Protein 2BPS (pdb70)

Foldseek 3Di:
DADKAKEKEAACVFPGDIDIDIDGQQDFLLVVQVVVVVPDPTPDHADPQFKKAFVVVRDIDGSGDRRVNVVNHYPTYIYTD/DADKAKEKEAACVFPGDIDIDIDHQQAQLLVVVVVVVVPDPTDDHADPFWKKAFVVVRDIDGSRHTRVVVVDHYPTYIYTD

Nearest PDB structures (foldseek):
  2bps-assembly2_B  TM=1.007E+00  e=3.496E-16  Bacillus subtilis
  5xpy-assembly1_A  TM=7.964E-01  e=1.489E-03  Mus musculus
  6v9g-assembly1_A  TM=6.894E-01  e=2.576E-02  Homo sapiens
  6v97-assembly2_B  TM=6.844E-01  e=5.869E-02  Homo sapiens
  7w7g-assembly1_B  TM=6.644E-01  e=1.255E-01  Mus musculus

Organism: Bacillus subtilis (strain 168) (NCBI:txid224308)

B-factor: mean 53.33, std 14.0, range [23.37, 99.27]

Solvent-accessible surface area: 7998 Å² total; per-residue (Å²): 190,52,66,98,4,40,4,27,0,4,0,122,77,37,64,43,35,60,2,55,0,48,0,4,20,83,19,45,0,63,49,0,3,58,0,0,47,22,8,24,102,15,105,82,96,42,145,152,28,56,120,0,64,0,43,82,106,112,122,73,27,37,2,122,45,93,0,48,108,14,44,4,66,87,67,6,89,0,7,2,52,197,59,65,161,6,60,4,23,0,8,0,120,65,34,66,42,36,70,34,115,28,163,10,10,21,93,43,49,0,81,71,0,5,62,45,0,50,145,62,45,100,21,100,75,105,50,121,160,39,71,10,0,32,0,42,81,84,67,37,0,4,1,2,91,10,88,0,52,88,8,39,2,74,84,64,8,82,0,11,3,4

CATH classification: 3.10.20.90

Structure (mmCIF, N/CA/C/O backbone):
data_2BPS
#
_entry.id   2BPS
#
_cell.length_a   50.328
_cell.length_b   50.328
_cell.length_c   175.106
_cell.angle_alpha   90.00
_cell.angle_beta   90.00
_cell.angle_gamma   90.00
#
_symmetry.space_group_name_H-M   'P 41 21 2'
#
loop_
_entity.id
_entity.type
_entity.pdbx_description
1 polymer 'YUKD PROTEIN'
2 water water
#
loop_
_atom_site.group_PDB
_atom_site.id
_atom_site.type_symbol
_atom_site.label_atom_id
_atom_site.label_alt_id
_atom_site.label_comp_id
_atom_site.label_asym_id
_atom_site.label_entity_id
_atom_site.label_seq_id
_atom_site.pdbx_PDB_ins_code
_atom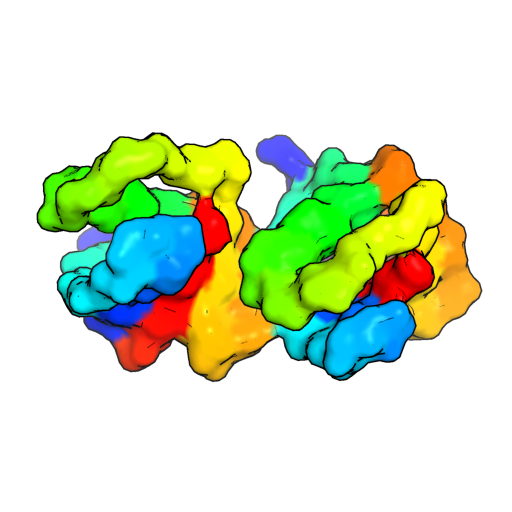_site.Cartn_x
_atom_site.Cartn_y
_atom_site.Cartn_z
_atom_site.occupancy
_atom_site.B_iso_or_equiv
_atom_site.auth_seq_id
_atom_site.auth_comp_id
_atom_site.auth_asym_id
_atom_site.auth_atom_id
_atom_site.pdbx_PDB_model_num
ATOM 1 N N . HIS A 1 1 ? 110.690 36.026 -26.339 1.00 93.30 -1 HIS A N 1
ATOM 2 C CA . HIS A 1 1 ? 110.998 36.573 -24.980 1.00 93.63 -1 HIS A CA 1
ATOM 3 C C . HIS A 1 1 ? 111.269 35.467 -23.943 1.00 92.38 -1 HIS A C 1
ATOM 4 O O . HIS A 1 1 ? 110.400 34.632 -23.689 1.00 93.56 -1 HIS A O 1
ATOM 11 N N . GLY A 1 2 ? 112.468 35.464 -23.351 1.00 89.69 0 GLY A N 1
ATOM 12 C CA . GLY A 1 2 ? 112.808 34.463 -22.345 1.00 85.35 0 GLY A CA 1
ATOM 13 C C . GLY A 1 2 ? 114.017 33.590 -22.657 1.00 82.13 0 GLY A C 1
ATOM 14 O O . GLY A 1 2 ? 115.047 34.084 -23.115 1.00 82.81 0 GLY A O 1
ATOM 15 N N . SER A 1 3 ? 113.893 32.292 -22.388 1.00 78.16 1 SER A N 1
ATOM 16 C CA . SER A 1 3 ? 114.956 31.317 -22.651 1.00 73.98 1 SER A CA 1
ATOM 17 C C . SER A 1 3 ? 114.407 29.888 -22.490 1.00 70.45 1 SER A C 1
ATOM 18 O O . SER A 1 3 ? 113.850 29.543 -21.447 1.00 70.31 1 SER A O 1
ATOM 21 N N . TYR A 1 4 ? 114.567 29.067 -23.526 1.00 65.71 2 TYR A N 1
ATOM 22 C CA . TYR A 1 4 ? 114.056 27.694 -23.527 1.00 61.01 2 TYR A CA 1
ATOM 23 C C . TYR A 1 4 ? 114.784 26.721 -22.623 1.00 57.20 2 TYR A C 1
ATOM 24 O O . TYR A 1 4 ? 116.008 26.664 -22.622 1.00 56.10 2 TYR A O 1
ATOM 33 N N . ILE A 1 5 ? 114.015 25.951 -21.858 1.00 53.57 3 ILE A N 1
ATOM 34 C CA . ILE A 1 5 ? 114.573 24.948 -20.957 1.00 50.30 3 ILE A CA 1
ATOM 35 C C . ILE A 1 5 ? 113.872 23.603 -21.141 1.00 47.55 3 ILE A C 1
ATOM 36 O O . ILE A 1 5 ? 112.680 23.545 -21.404 1.00 45.24 3 ILE A O 1
ATOM 41 N N . ASP A 1 6 ? 114.629 22.525 -21.015 1.00 46.72 4 ASP A N 1
ATOM 42 C CA . ASP A 1 6 ? 114.084 21.181 -21.141 1.00 45.83 4 ASP A CA 1
ATOM 43 C C . ASP A 1 6 ? 113.929 20.630 -19.751 1.00 45.78 4 ASP A C 1
ATOM 44 O O . ASP A 1 6 ? 114.911 20.464 -19.039 1.00 46.62 4 ASP A O 1
ATOM 49 N N . ILE A 1 7 ? 112.702 20.331 -19.360 1.00 44.84 5 ILE A N 1
ATOM 50 C CA . ILE A 1 7 ? 112.471 19.800 -18.028 1.00 43.65 5 ILE A CA 1
ATOM 51 C C . ILE A 1 7 ? 111.609 18.547 -18.087 1.00 43.16 5 ILE A C 1
ATOM 52 O O . ILE A 1 7 ? 111.226 18.100 -19.173 1.00 43.36 5 ILE A O 1
ATOM 57 N N . THR A 1 8 ? 111.331 17.975 -16.918 1.00 40.76 6 THR A N 1
ATOM 58 C CA . THR A 1 8 ? 110.498 16.786 -16.821 1.00 38.94 6 THR A CA 1
ATOM 59 C C . THR A 1 8 ? 109.367 17.042 -15.847 1.00 39.99 6 THR A C 1
ATOM 60 O O . THR A 1 8 ? 109.596 17.559 -14.751 1.00 42.11 6 THR A O 1
ATOM 64 N N . ILE A 1 9 ? 108.149 16.685 -16.239 1.00 38.64 7 ILE A N 1
ATOM 65 C CA . ILE A 1 9 ? 107.011 16.867 -15.362 1.00 37.74 7 ILE A CA 1
ATOM 66 C C . ILE A 1 9 ? 106.568 15.509 -14.829 1.00 39.27 7 ILE A C 1
ATOM 67 O O . ILE A 1 9 ? 106.371 14.561 -15.593 1.00 39.97 7 ILE A O 1
ATOM 72 N N . ASP A 1 10 ? 106.424 15.423 -13.509 1.00 39.99 8 ASP A N 1
ATOM 73 C CA . ASP A 1 10 ? 106.037 14.187 -12.845 1.00 40.66 8 ASP A CA 1
ATOM 74 C C . ASP A 1 10 ? 104.674 14.292 -12.151 1.00 41.20 8 ASP A C 1
ATOM 75 O O . ASP A 1 10 ? 104.514 15.015 -11.177 1.00 40.51 8 ASP A O 1
ATOM 80 N N . LEU A 1 11 ? 103.691 13.560 -12.668 1.00 42.59 9 LEU A N 1
ATOM 81 C CA . LEU A 1 11 ? 102.349 13.555 -12.098 1.00 43.66 9 LEU A CA 1
ATOM 82 C C . LEU A 1 11 ? 102.198 12.409 -11.096 1.00 45.57 9 LEU A C 1
ATOM 83 O O . LEU A 1 11 ? 101.175 11.720 -11.062 1.00 45.78 9 LEU A O 1
ATOM 88 N N . LYS A 1 12 ? 103.228 12.216 -10.281 1.00 46.53 10 LYS A N 1
ATOM 89 C CA . LYS A 1 12 ? 103.233 11.174 -9.263 1.00 47.16 10 LYS A CA 1
ATOM 90 C C . LYS A 1 12 ? 101.948 11.208 -8.423 1.00 46.75 10 LYS A C 1
ATOM 91 O O . LYS A 1 12 ? 101.309 10.181 -8.215 1.00 44.48 10 LYS A O 1
ATOM 97 N N . HIS A 1 13 ? 101.582 12.403 -7.958 1.00 47.60 11 HIS A N 1
ATOM 98 C CA . HIS A 1 13 ? 100.400 12.614 -7.118 1.00 47.79 11 HIS A CA 1
ATOM 99 C C . HIS A 1 13 ? 99.078 12.610 -7.873 1.00 48.03 11 HIS A C 1
ATOM 100 O O . HIS A 1 13 ? 98.071 13.116 -7.373 1.00 49.20 11 HIS A O 1
ATOM 107 N N . TYR A 1 14 ? 99.072 12.070 -9.083 1.00 47.39 12 TYR A N 1
ATOM 108 C CA . TYR A 1 14 ? 97.842 12.015 -9.857 1.00 47.51 12 TYR A CA 1
ATOM 109 C C . TYR A 1 14 ? 97.770 10.681 -10.596 1.00 49.21 12 TYR A C 1
ATOM 110 O O . TYR A 1 14 ? 97.833 9.631 -9.957 1.00 50.86 12 TYR A O 1
ATOM 119 N N . ASN A 1 15 ? 97.647 10.684 -11.920 1.00 50.05 13 ASN A N 1
ATOM 120 C CA . ASN A 1 15 ? 97.583 9.404 -12.627 1.00 51.13 13 ASN A CA 1
ATOM 121 C C . ASN A 1 15 ? 98.953 8.725 -12.662 1.00 50.77 13 ASN A C 1
ATOM 122 O O . ASN A 1 15 ? 99.083 7.600 -13.139 1.00 50.63 13 ASN A O 1
ATOM 127 N N . GLY A 1 16 ? 99.969 9.430 -12.164 1.00 51.40 14 GLY A N 1
ATOM 128 C CA . GLY A 1 16 ? 101.322 8.893 -12.100 1.00 50.19 14 GLY A CA 1
ATOM 129 C C . GLY A 1 16 ? 102.190 8.904 -13.350 1.00 49.17 14 GLY A C 1
ATOM 130 O O . GLY A 1 16 ? 103.254 8.274 -13.359 1.00 49.82 14 GLY A O 1
ATOM 131 N N . SER A 1 17 ? 101.776 9.602 -14.404 1.00 46.75 15 SER A N 1
ATOM 132 C CA . SER A 1 17 ? 102.594 9.615 -15.614 1.00 45.57 15 SER A CA 1
ATOM 133 C C . SER A 1 17 ? 103.781 10.587 -15.529 1.00 44.89 15 SER A C 1
ATOM 134 O O . SER A 1 17 ? 103.930 11.335 -14.556 1.00 45.54 15 SER A O 1
ATOM 137 N N . VAL A 1 18 ? 104.632 10.564 -16.545 1.00 42.03 16 VAL A N 1
ATOM 138 C CA . VAL A 1 18 ? 105.804 11.423 -16.570 1.00 40.55 16 VAL A CA 1
ATOM 139 C C . VAL A 1 18 ? 106.166 11.798 -17.995 1.00 41.52 16 VAL A C 1
ATOM 140 O O . VAL A 1 18 ? 106.415 10.919 -18.814 1.00 42.70 16 VAL A O 1
ATOM 144 N N . PHE A 1 19 ? 106.207 13.090 -18.299 1.00 40.25 17 PHE A N 1
ATOM 145 C CA . PHE A 1 19 ? 106.566 13.496 -19.647 1.00 40.11 17 PHE A CA 1
ATOM 146 C C . PHE A 1 19 ? 107.605 14.604 -19.640 1.00 40.18 17 PHE A C 1
ATOM 147 O O . PHE A 1 19 ? 107.814 15.249 -18.622 1.00 40.33 17 PHE A O 1
ATOM 155 N N . ASP A 1 20 ? 108.267 14.805 -20.775 1.00 40.69 18 ASP A N 1
ATOM 156 C CA . ASP A 1 20 ? 109.270 15.855 -20.892 1.00 42.71 18 ASP A CA 1
ATOM 157 C C . ASP A 1 20 ? 108.656 17.063 -21.594 1.00 44.10 18 ASP A C 1
ATOM 158 O O . ASP A 1 20 ? 107.782 16.921 -22.455 1.00 45.36 18 ASP A O 1
ATOM 163 N N . LEU A 1 21 ? 109.119 18.252 -21.228 1.00 44.83 19 LEU A N 1
ATOM 164 C CA . LEU A 1 21 ? 108.577 19.485 -21.788 1.00 44.87 19 LEU A CA 1
ATOM 165 C C . LEU A 1 21 ? 109.652 20.534 -22.056 1.00 45.09 19 LEU A C 1
ATOM 166 O O . LEU A 1 21 ? 110.598 20.667 -21.287 1.00 46.57 19 LEU A O 1
ATOM 171 N N . ARG A 1 22 ? 109.514 21.256 -23.163 1.00 45.05 20 ARG A N 1
ATOM 172 C CA . ARG A 1 22 ? 110.433 22.338 -23.495 1.00 45.61 20 ARG A CA 1
ATOM 173 C C . ARG A 1 22 ? 109.615 23.613 -23.648 1.00 46.09 20 ARG A C 1
ATOM 174 O O . ARG A 1 22 ? 108.750 23.705 -24.525 1.00 47.18 20 ARG A O 1
ATOM 182 N N . LEU A 1 23 ? 109.888 24.595 -22.799 1.00 45.54 21 LEU A N 1
ATOM 183 C CA . LEU A 1 23 ? 109.165 25.853 -22.861 1.00 46.45 21 LEU A CA 1
ATOM 184 C C . LEU A 1 23 ? 110.059 27.001 -22.415 1.00 48.09 21 LEU A C 1
ATOM 185 O O . LEU A 1 23 ? 111.145 26.787 -21.877 1.00 46.33 21 LEU A O 1
ATOM 190 N N . SER A 1 24 ? 109.591 28.222 -22.651 1.00 50.70 22 SER A N 1
ATOM 191 C CA . SER A 1 24 ? 110.337 29.405 -22.264 1.00 52.30 22 SER A CA 1
ATOM 192 C C . SER A 1 24 ? 110.244 29.613 -20.757 1.00 53.36 22 SER A C 1
ATOM 193 O O . SER A 1 24 ? 109.155 29.561 -20.180 1.00 52.53 22 SER A O 1
ATOM 196 N N . ASP A 1 25 ? 111.388 29.864 -20.127 1.00 54.64 23 ASP A N 1
ATOM 197 C CA . ASP A 1 25 ? 111.420 30.043 -18.690 1.00 56.01 23 ASP A CA 1
ATOM 198 C C . ASP A 1 25 ? 110.801 31.330 -18.175 1.00 58.24 23 ASP A C 1
ATOM 199 O O . ASP A 1 25 ? 110.818 31.571 -16.967 1.00 59.05 23 ASP A O 1
ATOM 204 N N . TYR A 1 26 ? 110.261 32.164 -19.061 1.00 60.28 24 TYR A N 1
ATOM 205 C CA . TYR A 1 26 ? 109.628 33.391 -18.580 1.00 63.04 24 TYR A CA 1
ATOM 206 C C . TYR A 1 26 ? 108.192 33.050 -18.188 1.00 61.25 24 TYR A C 1
ATOM 207 O O . TYR A 1 26 ? 107.411 33.918 -17.797 1.00 61.10 24 TYR A O 1
ATOM 216 N N . HIS A 1 27 ? 107.855 31.772 -18.299 1.00 58.54 25 HIS A N 1
ATOM 217 C CA . HIS A 1 27 ? 106.532 31.315 -17.948 1.00 57.56 25 HIS A CA 1
ATOM 218 C C . HIS A 1 27 ? 106.420 31.063 -16.455 1.00 58.75 25 HIS A C 1
ATOM 219 O O . HIS A 1 27 ? 107.420 30.771 -15.784 1.00 58.58 25 HIS A O 1
ATOM 226 N N . PRO A 1 28 ? 105.192 31.186 -15.910 1.00 59.22 26 PRO A N 1
ATOM 227 C CA . PRO A 1 28 ? 104.922 30.961 -14.485 1.00 57.86 26 PRO A CA 1
ATOM 228 C C . PRO A 1 28 ? 104.976 29.460 -14.224 1.00 57.46 26 PRO A C 1
ATOM 229 O O . PRO A 1 28 ? 104.463 28.667 -15.020 1.00 57.64 26 PRO A O 1
ATOM 233 N N . VAL A 1 29 ? 105.591 29.065 -13.119 1.00 56.36 27 VAL A N 1
ATOM 234 C CA . VAL A 1 29 ? 105.676 27.653 -12.778 1.00 55.07 27 VAL A CA 1
ATOM 235 C C . VAL A 1 29 ? 104.338 26.980 -13.090 1.00 54.20 27 VAL A C 1
ATOM 236 O O . VAL A 1 29 ? 104.271 25.808 -13.459 1.00 53.15 27 VAL A O 1
ATOM 240 N N . LYS A 1 30 ? 103.278 27.761 -12.965 1.00 53.94 28 LYS A N 1
ATOM 241 C CA . LYS A 1 30 ? 101.923 27.307 -13.213 1.00 53.49 28 LYS A CA 1
ATOM 242 C C . LYS A 1 30 ? 101.689 26.764 -14.626 1.00 52.36 28 LYS A C 1
ATOM 243 O O . LYS A 1 30 ? 100.949 25.791 -14.801 1.00 51.13 28 LYS A O 1
ATOM 249 N N . LYS A 1 31 ? 102.315 27.379 -15.630 1.00 50.53 29 LYS A N 1
ATOM 250 C CA . LYS A 1 31 ? 102.132 26.941 -17.018 1.00 49.70 29 LYS A CA 1
ATOM 251 C C . LYS A 1 31 ? 102.349 25.449 -17.185 1.00 47.90 29 LYS A C 1
ATOM 252 O O . LYS A 1 31 ? 101.651 24.797 -17.956 1.00 46.95 29 LYS A O 1
ATOM 258 N N . VAL A 1 32 ? 103.344 24.922 -16.483 1.00 45.84 30 VAL A N 1
ATOM 259 C CA . VAL A 1 32 ? 103.640 23.502 -16.540 1.00 44.43 30 VAL A CA 1
ATOM 260 C C . VAL A 1 32 ? 102.378 22.702 -16.213 1.00 42.83 30 VAL A C 1
ATOM 261 O O . VAL A 1 32 ? 102.161 21.617 -16.756 1.00 40.51 30 VAL A O 1
ATOM 265 N N . ILE A 1 33 ? 101.541 23.246 -15.334 1.00 41.35 31 ILE A N 1
ATOM 266 C CA . ILE A 1 33 ? 100.328 22.550 -14.941 1.00 41.69 31 ILE A CA 1
ATOM 267 C C . ILE A 1 33 ? 99.233 22.570 -16.014 1.00 43.54 31 ILE A C 1
ATOM 268 O O . ILE A 1 33 ? 98.562 21.552 -16.255 1.00 42.68 31 ILE A O 1
ATOM 273 N N . ASP A 1 34 ? 99.049 23.715 -16.664 1.00 44.52 32 ASP A N 1
ATOM 274 C CA . ASP A 1 34 ? 98.047 23.817 -17.722 1.00 45.65 32 ASP A CA 1
ATOM 275 C C . ASP A 1 34 ? 98.395 22.800 -18.797 1.00 44.00 32 ASP A C 1
ATOM 276 O O . ASP A 1 34 ? 97.563 21.995 -19.212 1.00 42.16 32 ASP A O 1
ATOM 281 N N . ILE A 1 35 ? 99.645 22.854 -19.234 1.00 42.88 33 ILE A N 1
ATOM 282 C CA . ILE A 1 35 ? 100.150 21.955 -20.249 1.00 42.84 33 ILE A CA 1
ATOM 283 C C . ILE A 1 35 ? 99.983 20.502 -19.824 1.00 43.60 33 ILE A C 1
ATOM 284 O O . ILE A 1 35 ? 99.532 19.664 -20.607 1.00 42.44 33 ILE A O 1
ATOM 289 N N . ALA A 1 36 ? 100.342 20.207 -18.581 1.00 44.38 34 ALA A N 1
ATOM 290 C CA . ALA A 1 36 ? 100.231 18.851 -18.072 1.00 45.29 34 ALA A CA 1
ATOM 291 C C . ALA A 1 36 ? 98.830 18.303 -18.282 1.00 46.75 34 ALA A C 1
ATOM 292 O O . ALA A 1 36 ? 98.664 17.202 -18.798 1.00 46.71 34 ALA A O 1
ATOM 294 N N . TRP A 1 37 ? 97.820 19.075 -17.892 1.00 49.66 35 TRP A N 1
ATOM 295 C CA . TRP A 1 37 ? 96.433 18.636 -18.036 1.00 51.11 35 TRP A CA 1
ATOM 296 C C . TRP A 1 37 ? 95.969 18.492 -19.479 1.00 51.39 35 TRP A C 1
ATOM 297 O O . TRP A 1 37 ? 95.197 17.589 -19.782 1.00 51.36 35 TRP A O 1
ATOM 308 N N . GLN A 1 38 ? 96.451 19.362 -20.367 1.00 53.35 36 GLN A N 1
ATOM 309 C CA . GLN A 1 38 ? 96.099 19.293 -21.787 1.00 54.24 36 GLN A CA 1
ATOM 310 C C . GLN A 1 38 ? 96.704 18.008 -22.364 1.00 54.82 36 GLN A C 1
ATOM 311 O O . GLN A 1 38 ? 96.008 17.173 -22.920 1.00 54.49 36 GLN A O 1
ATOM 317 N N . ALA A 1 39 ? 98.008 17.847 -22.194 1.00 56.90 37 ALA A N 1
ATOM 318 C CA . ALA A 1 39 ? 98.733 16.690 -22.713 1.00 58.89 37 ALA A CA 1
ATOM 319 C C . ALA A 1 39 ? 98.367 15.298 -22.178 1.00 60.51 37 ALA A C 1
ATOM 320 O O . ALA A 1 39 ? 98.288 14.344 -22.952 1.00 59.70 37 ALA A O 1
ATOM 322 N N . GLN A 1 40 ? 98.159 15.169 -20.869 1.00 63.40 38 GLN A N 1
ATOM 323 C CA . GLN A 1 40 ? 97.855 13.867 -20.284 1.00 66.45 38 GLN A CA 1
ATOM 324 C C . GLN A 1 40 ? 96.393 13.608 -19.969 1.00 69.11 38 GLN A C 1
ATOM 325 O O . GLN A 1 40 ? 95.566 14.523 -19.966 1.00 69.49 38 GLN A O 1
ATOM 331 N N . SER A 1 41 ? 96.089 12.338 -19.708 1.00 72.15 39 SER A N 1
ATOM 332 C CA . SER A 1 41 ? 94.729 11.897 -19.396 1.00 75.85 39 SER A CA 1
ATOM 333 C C . SER A 1 41 ? 94.494 11.989 -17.902 1.00 77.43 39 SER A C 1
ATOM 334 O O . SER A 1 41 ? 94.207 10.990 -17.236 1.00 77.74 39 SER A O 1
ATOM 337 N N . VAL A 1 42 ? 94.604 13.197 -17.378 1.00 79.17 40 VAL A N 1
ATOM 338 C CA . VAL A 1 42 ? 94.450 13.401 -15.956 1.00 80.59 40 VAL A CA 1
ATOM 339 C C . VAL A 1 42 ? 93.019 13.690 -15.515 1.00 81.85 40 VAL A C 1
ATOM 340 O O . VAL A 1 42 ? 92.570 14.838 -15.453 1.00 81.92 40 VAL A O 1
ATOM 344 N N . SER A 1 43 ? 92.304 12.616 -15.213 1.00 83.17 41 SER A N 1
ATOM 345 C CA . SER A 1 43 ? 90.930 12.708 -14.752 1.00 85.72 41 SER A CA 1
ATOM 346 C C . SER A 1 43 ? 91.026 13.012 -13.266 1.00 87.00 41 SER A C 1
ATOM 347 O O . SER A 1 43 ? 90.801 12.122 -12.442 1.00 88.24 41 SER A O 1
ATOM 350 N N . MET A 1 44 ? 91.363 14.252 -12.908 1.00 87.60 42 MET A N 1
ATOM 351 C CA . MET A 1 44 ? 91.505 14.568 -11.489 1.00 86.93 42 MET A CA 1
ATOM 352 C C . MET A 1 44 ? 90.571 15.609 -10.876 1.00 85.27 42 MET A C 1
ATOM 353 O O . MET A 1 44 ? 89.607 15.228 -10.217 1.00 85.85 42 MET A O 1
ATOM 358 N N . PRO A 1 45 ? 90.814 16.923 -11.064 1.00 83.29 43 PRO A N 1
ATOM 359 C CA . PRO A 1 45 ? 91.788 17.781 -11.743 1.00 82.31 43 PRO A CA 1
ATOM 360 C C . PRO A 1 45 ? 92.990 18.160 -10.854 1.00 81.40 43 PRO A C 1
ATOM 361 O O . PRO A 1 45 ? 93.311 17.447 -9.908 1.00 81.07 43 PRO A O 1
ATOM 365 N N . PRO A 1 46 ? 93.665 19.295 -11.142 1.00 80.31 44 PRO A N 1
ATOM 366 C CA . PRO A 1 46 ? 94.811 19.668 -10.309 1.00 79.61 44 PRO A CA 1
ATOM 367 C C . PRO A 1 46 ? 94.397 20.289 -8.989 1.00 78.88 44 PRO A C 1
ATOM 368 O O . PRO A 1 46 ? 93.281 20.780 -8.848 1.00 78.89 44 PRO A O 1
ATOM 372 N N . ARG A 1 47 ? 95.316 20.279 -8.033 1.00 78.29 45 ARG A N 1
ATOM 373 C CA . ARG A 1 47 ? 95.053 20.826 -6.715 1.00 77.75 45 ARG A CA 1
ATOM 374 C C . ARG A 1 47 ? 95.329 22.315 -6.664 1.00 76.69 45 ARG A C 1
ATOM 375 O O . ARG A 1 47 ? 96.300 22.805 -7.235 1.00 75.90 45 ARG A O 1
ATOM 383 N N . GLU A 1 48 ? 94.455 23.026 -5.969 1.00 76.63 46 GLU A N 1
ATOM 384 C CA . GLU A 1 48 ? 94.570 24.464 -5.813 1.00 76.93 46 GLU A CA 1
ATOM 385 C C . GLU A 1 48 ? 95.929 24.812 -5.222 1.00 75.80 46 GLU A C 1
ATOM 386 O O . GLU A 1 48 ? 96.598 23.959 -4.640 1.00 75.81 46 GLU A O 1
ATOM 392 N N . GLY A 1 49 ? 96.338 26.064 -5.380 1.00 74.00 47 GLY A N 1
ATOM 393 C CA . GLY A 1 49 ? 97.619 26.486 -4.852 1.00 71.97 47 GLY A CA 1
ATOM 394 C C . GLY A 1 49 ? 98.695 26.383 -5.909 1.00 70.91 47 GLY A C 1
ATOM 395 O O . GLY A 1 49 ? 99.610 27.206 -5.963 1.00 71.01 47 GLY A O 1
ATOM 396 N N . HIS A 1 50 ? 98.576 25.367 -6.757 1.00 70.00 48 HIS A N 1
ATOM 397 C CA . HIS A 1 50 ? 99.539 25.131 -7.823 1.00 68.82 48 HIS A CA 1
ATOM 398 C C . HIS A 1 50 ? 100.971 25.084 -7.291 1.00 66.86 48 HIS A C 1
ATOM 399 O O . HIS A 1 50 ? 101.821 25.876 -7.689 1.00 66.29 48 HIS A O 1
ATOM 406 N N . TRP A 1 51 ? 101.241 24.148 -6.390 1.00 64.47 49 TRP A N 1
ATOM 407 C CA . TRP A 1 51 ? 102.576 24.034 -5.828 1.00 61.54 49 TRP A CA 1
ATOM 408 C C . TRP A 1 51 ? 103.396 22.950 -6.524 1.00 59.77 49 TRP A C 1
ATOM 409 O O . TRP A 1 51 ? 102.905 21.848 -6.810 1.00 58.11 49 TRP A O 1
ATOM 420 N N . ILE A 1 52 ? 104.652 23.297 -6.799 1.00 57.52 50 ILE A N 1
ATOM 421 C CA . ILE A 1 52 ? 105.609 22.423 -7.468 1.00 54.67 50 ILE A CA 1
ATOM 422 C C . ILE A 1 52 ? 106.826 22.175 -6.599 1.00 52.17 50 ILE A C 1
ATOM 423 O O . ILE A 1 52 ? 107.275 23.048 -5.859 1.00 51.22 50 ILE A O 1
ATOM 428 N N . ARG A 1 53 ? 107.362 20.972 -6.712 1.00 50.28 51 ARG A N 1
ATOM 429 C CA . ARG A 1 53 ? 108.546 20.587 -5.967 1.00 47.28 51 ARG A CA 1
ATOM 430 C C . ARG A 1 53 ? 109.606 20.204 -6.968 1.00 45.31 51 ARG A C 1
ATOM 431 O O . ARG A 1 53 ? 109.371 19.330 -7.794 1.00 45.36 51 ARG A O 1
ATOM 439 N N . VAL A 1 54 ? 110.760 20.860 -6.931 1.00 43.23 52 VAL A N 1
ATOM 440 C CA . VAL A 1 54 ? 111.815 20.473 -7.853 1.00 40.27 52 VAL A CA 1
ATOM 441 C C . VAL A 1 54 ? 112.544 19.351 -7.160 1.00 38.86 52 VAL A C 1
ATOM 442 O O . VAL A 1 54 ? 113.399 19.568 -6.312 1.00 39.59 52 VAL A O 1
ATOM 446 N N . VAL A 1 55 ? 112.162 18.142 -7.531 1.00 36.80 53 VAL A N 1
ATOM 447 C CA . VAL A 1 55 ? 112.699 16.927 -6.962 1.00 35.18 53 VAL A CA 1
ATOM 448 C C . VAL A 1 55 ? 114.210 16.879 -6.769 1.00 34.39 53 VAL A C 1
ATOM 449 O O . VAL A 1 55 ? 114.699 16.640 -5.663 1.00 33.89 53 VAL A O 1
ATOM 453 N N . ASN A 1 56 ? 114.945 17.097 -7.849 1.00 33.31 54 ASN A N 1
ATOM 454 C CA . ASN A 1 56 ? 116.396 17.046 -7.806 1.00 32.99 54 ASN A CA 1
ATOM 455 C C . ASN A 1 56 ? 117.008 18.119 -6.912 1.00 33.46 54 ASN A C 1
ATOM 456 O O . ASN A 1 56 ? 118.193 18.055 -6.578 1.00 33.62 54 ASN A O 1
ATOM 461 N N . LYS A 1 57 ? 116.206 19.101 -6.522 1.00 32.96 55 LYS A N 1
ATOM 462 C CA . LYS A 1 57 ? 116.706 20.163 -5.673 1.00 33.50 55 LYS A CA 1
ATOM 463 C C . LYS A 1 57 ? 115.951 20.252 -4.377 1.00 34.49 55 LYS A C 1
ATOM 464 O O . LYS A 1 57 ? 116.209 21.136 -3.574 1.00 36.32 55 LYS A O 1
ATOM 470 N N . ASP A 1 58 ? 115.002 19.354 -4.170 1.00 35.39 56 ASP A N 1
ATOM 471 C CA . ASP A 1 58 ? 114.234 19.375 -2.939 1.00 36.53 56 ASP A CA 1
ATOM 472 C C . ASP A 1 58 ? 113.786 20.775 -2.496 1.00 35.87 56 ASP A C 1
ATOM 473 O O . ASP A 1 58 ? 114.028 21.191 -1.362 1.00 35.11 56 ASP A O 1
ATOM 478 N N . LYS A 1 59 ? 113.154 21.511 -3.398 1.00 35.03 57 LYS A N 1
ATOM 479 C CA . LYS A 1 59 ? 112.650 22.831 -3.065 1.00 35.55 57 LYS A CA 1
ATOM 480 C C . LYS A 1 59 ? 111.282 23.052 -3.728 1.00 35.85 57 LYS A C 1
ATOM 481 O O . LYS A 1 59 ? 111.073 22.701 -4.890 1.00 35.51 57 LYS A O 1
ATOM 487 N N . VAL A 1 60 ? 110.343 23.615 -2.979 1.00 35.94 58 VAL A N 1
ATOM 488 C CA . VAL A 1 60 ? 109.011 23.858 -3.508 1.00 37.42 58 VAL A CA 1
ATOM 489 C C . VAL A 1 60 ? 108.821 25.322 -3.928 1.00 39.41 58 VAL A C 1
ATOM 490 O O . VAL A 1 60 ? 109.342 26.232 -3.283 1.00 40.21 58 VAL A O 1
ATOM 494 N N . PHE A 1 61 ? 108.087 25.541 -5.018 1.00 39.36 59 PHE A N 1
ATOM 495 C CA . PHE A 1 61 ? 107.849 26.886 -5.506 1.00 40.90 59 PHE A CA 1
ATOM 496 C C . PHE A 1 61 ? 106.378 27.174 -5.709 1.00 43.81 59 PHE A C 1
ATOM 497 O O . PHE A 1 61 ? 105.604 26.273 -6.055 1.00 41.90 59 PHE A O 1
ATOM 505 N N . SER A 1 62 ? 105.994 28.435 -5.490 1.00 46.69 60 SER A N 1
ATOM 506 C CA . SER A 1 62 ? 104.602 28.836 -5.672 1.00 50.56 60 SER A CA 1
ATOM 507 C C . SER A 1 62 ? 104.338 28.788 -7.164 1.00 52.18 60 SER A C 1
ATOM 508 O O . SER A 1 62 ? 105.193 29.181 -7.958 1.00 52.48 60 SER A O 1
ATOM 511 N N . GLY A 1 63 ? 103.160 28.305 -7.545 1.00 53.34 61 GLY A N 1
ATOM 512 C CA . GLY A 1 63 ? 102.835 28.200 -8.956 1.00 54.23 61 GLY A CA 1
ATOM 513 C C . GLY A 1 63 ? 102.814 29.535 -9.664 1.00 55.75 61 GLY A C 1
ATOM 514 O O . GLY A 1 63 ? 102.663 29.604 -10.884 1.00 57.50 61 GLY A O 1
ATOM 515 N N . GLU A 1 64 ? 102.981 30.606 -8.904 1.00 56.64 62 GLU A N 1
ATOM 516 C CA . GLU A 1 64 ? 102.949 31.942 -9.482 1.00 57.67 62 GLU A CA 1
ATOM 517 C C . GLU A 1 64 ? 104.336 32.450 -9.8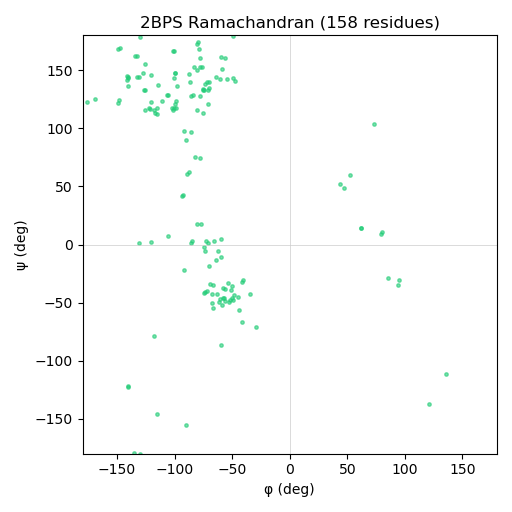90 1.00 56.48 62 GLU A C 1
ATOM 518 O O . GLU A 1 64 ? 104.458 33.332 -10.729 1.00 54.18 62 GLU A O 1
ATOM 524 N N . CYS A 1 65 ? 105.375 31.876 -9.294 1.00 57.81 63 CYS A N 1
ATOM 525 C CA . CYS A 1 65 ? 106.755 32.256 -9.575 1.00 59.10 63 CYS A CA 1
ATOM 526 C C . CYS A 1 65 ? 107.137 32.085 -11.036 1.00 58.19 63 CYS A C 1
ATOM 527 O O . CYS A 1 65 ? 106.607 31.229 -11.735 1.00 58.63 63 CYS A O 1
ATOM 530 N N . LYS A 1 66 ? 108.074 32.902 -11.494 1.00 58.36 64 LYS A N 1
ATOM 531 C CA . LYS A 1 66 ? 108.537 32.820 -12.870 1.00 57.92 64 LYS A CA 1
ATOM 532 C C . LYS A 1 66 ? 109.627 31.753 -12.867 1.00 56.41 64 LYS A C 1
ATOM 533 O O . LYS A 1 66 ? 110.546 31.811 -12.054 1.00 55.08 64 LYS A O 1
ATOM 539 N N . LEU A 1 67 ? 109.510 30.771 -13.757 1.00 54.58 65 LEU A N 1
ATOM 540 C CA . LEU A 1 67 ? 110.478 29.687 -13.823 1.00 54.22 65 LEU A CA 1
ATOM 541 C C . LEU A 1 67 ? 111.941 30.116 -13.746 1.00 54.86 65 LEU A C 1
ATOM 542 O O . LEU A 1 67 ? 112.736 29.502 -13.031 1.00 54.66 65 LEU A O 1
ATOM 547 N N . SER A 1 68 ? 112.303 31.157 -14.489 1.00 55.18 66 SER A N 1
ATOM 548 C CA . SER A 1 68 ? 113.675 31.657 -14.470 1.00 54.63 66 SER A CA 1
ATOM 549 C C . SER A 1 68 ? 114.016 32.092 -13.042 1.00 54.39 66 SER A C 1
ATOM 550 O O . SER A 1 68 ? 115.070 31.743 -12.506 1.00 54.09 66 SER A O 1
ATOM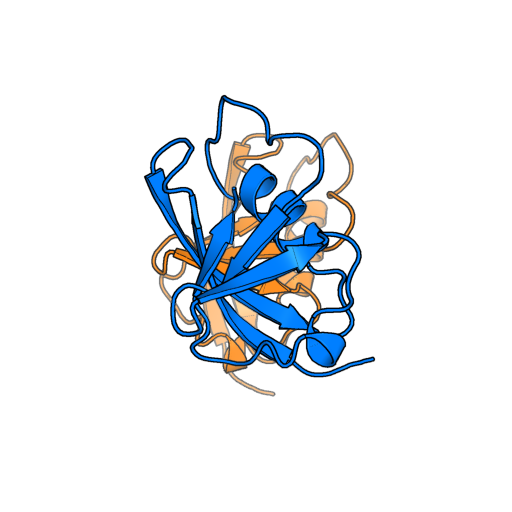 553 N N . ASP A 1 69 ? 113.105 32.849 -12.432 1.00 53.97 67 ASP A N 1
ATOM 554 C CA . ASP A 1 69 ? 113.269 33.340 -11.061 1.00 54.22 67 ASP A CA 1
ATOM 555 C C . ASP A 1 69 ? 113.412 32.197 -10.035 1.00 53.77 67 ASP A C 1
ATOM 556 O O . ASP A 1 69 ? 113.749 32.432 -8.871 1.00 53.83 67 ASP A O 1
ATOM 561 N N . CYS A 1 70 ? 113.152 30.965 -10.463 1.00 51.36 68 CYS A N 1
ATOM 562 C CA . CYS A 1 70 ? 113.259 29.822 -9.574 1.00 47.29 68 CYS A CA 1
ATOM 563 C C . CYS A 1 70 ? 114.493 29.014 -9.897 1.00 45.84 68 CYS A C 1
ATOM 564 O O . CYS A 1 70 ? 114.695 27.933 -9.349 1.00 44.90 68 CYS A O 1
ATOM 567 N N . GLY A 1 71 ? 115.318 29.546 -10.792 1.00 44.52 69 GLY A N 1
ATOM 568 C CA . GLY A 1 71 ? 116.537 28.858 -11.174 1.00 43.37 69 GLY A CA 1
ATOM 569 C C . GLY A 1 71 ? 116.266 27.512 -11.813 1.00 42.62 69 GLY A C 1
ATOM 570 O O . GLY A 1 71 ? 117.163 26.692 -11.950 1.00 44.20 69 GLY A O 1
ATOM 571 N N . ILE A 1 72 ? 115.020 27.282 -12.204 1.00 40.46 70 ILE A N 1
ATOM 572 C CA . ILE A 1 72 ? 114.637 26.034 -12.839 1.00 38.85 70 ILE A CA 1
ATOM 573 C C . ILE A 1 72 ? 115.234 25.965 -14.247 1.00 38.77 70 ILE A C 1
ATOM 574 O O . ILE A 1 72 ? 114.981 26.831 -15.078 1.00 38.13 70 ILE A O 1
ATOM 579 N N . THR A 1 73 ? 116.041 24.937 -14.502 1.00 39.41 71 THR A N 1
ATOM 580 C CA . THR A 1 73 ? 116.706 24.768 -15.801 1.00 40.65 71 THR A CA 1
ATOM 581 C C . THR A 1 73 ? 116.629 23.352 -16.320 1.00 41.03 71 THR A C 1
ATOM 582 O O . THR A 1 73 ? 116.081 22.468 -15.663 1.00 41.75 71 THR A O 1
ATOM 586 N N . ASN A 1 74 ? 117.224 23.138 -17.488 1.00 40.56 72 ASN A N 1
ATOM 587 C CA . ASN A 1 74 ? 117.224 21.825 -18.104 1.00 42.33 72 ASN A CA 1
ATOM 588 C C . ASN A 1 74 ? 117.660 20.795 -17.081 1.00 42.54 72 ASN A C 1
ATOM 589 O O . ASN A 1 74 ? 118.510 21.081 -16.249 1.00 42.98 72 ASN A O 1
ATOM 594 N N . GLY A 1 75 ? 117.065 19.606 -17.137 1.00 42.45 73 GLY A N 1
ATOM 595 C CA . GLY A 1 75 ? 117.422 18.557 -16.204 1.00 41.98 73 GLY A CA 1
ATOM 596 C C . GLY A 1 75 ? 116.503 18.508 -15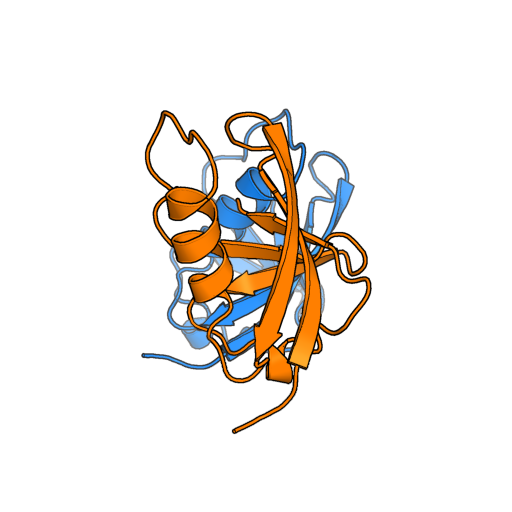.002 1.00 42.78 73 GLY A C 1
ATOM 597 O O . GLY A 1 75 ? 116.290 17.436 -14.432 1.00 43.92 73 GLY A O 1
ATOM 598 N N . ASP A 1 76 ? 115.963 19.659 -14.606 1.00 41.66 74 ASP A N 1
ATOM 599 C CA . ASP A 1 76 ? 115.051 19.728 -13.463 1.00 40.48 74 ASP A CA 1
ATOM 600 C C . ASP A 1 76 ? 113.789 18.876 -13.646 1.00 39.27 74 ASP A C 1
ATOM 601 O O . ASP A 1 76 ? 113.226 18.779 -14.742 1.00 39.09 74 ASP A O 1
ATOM 606 N N . ARG A 1 77 ? 113.352 18.257 -12.558 1.00 37.05 75 ARG A N 1
ATOM 607 C CA . ARG A 1 77 ? 112.157 17.432 -12.582 1.00 36.90 75 ARG A CA 1
ATOM 608 C C . ARG A 1 77 ? 111.148 18.130 -11.684 1.00 37.01 75 ARG A C 1
ATOM 609 O O . ARG A 1 77 ? 111.400 18.310 -10.487 1.00 36.95 75 ARG A O 1
ATOM 617 N N . LEU A 1 78 ? 110.022 18.551 -12.254 1.00 36.04 76 LEU A N 1
ATOM 618 C CA . LEU A 1 78 ? 109.010 19.223 -11.446 1.00 37.15 76 LEU A CA 1
ATOM 619 C C . LEU A 1 78 ? 107.903 18.252 -11.065 1.00 36.97 76 LEU A C 1
ATOM 620 O O . LEU A 1 78 ? 107.243 17.662 -11.919 1.00 37.72 76 LEU A O 1
ATOM 625 N N . GLU A 1 79 ? 107.719 18.084 -9.767 1.00 36.47 77 GLU A N 1
ATOM 626 C CA . GLU A 1 79 ? 106.701 17.194 -9.246 1.00 37.51 77 GLU A CA 1
ATOM 627 C C . GLU A 1 79 ? 105.545 18.110 -8.899 1.00 38.72 77 GLU A C 1
ATOM 628 O O . GLU A 1 79 ? 105.693 19.008 -8.069 1.00 39.78 77 GLU A O 1
ATOM 634 N N . ILE A 1 80 ? 104.413 17.921 -9.568 1.00 39.25 78 ILE A N 1
ATOM 635 C CA . ILE A 1 80 ? 103.234 18.730 -9.290 1.00 40.61 78 ILE A CA 1
ATOM 636 C C . ILE A 1 80 ? 102.616 18.172 -8.024 1.00 41.15 78 ILE A C 1
ATOM 637 O O . ILE A 1 80 ? 102.375 16.970 -7.926 1.00 42.70 78 ILE A O 1
ATOM 642 N N . LEU A 1 81 ? 102.373 19.031 -7.045 1.00 41.02 79 LEU A N 1
ATOM 643 C CA . LEU A 1 81 ? 101.793 18.550 -5.809 1.00 42.01 79 LEU A CA 1
ATOM 644 C C . LEU A 1 81 ? 100.280 18.599 -5.925 1.00 43.86 79 LEU A C 1
ATOM 645 O O . LEU A 1 81 ? 99.768 19.369 -6.771 1.00 44.72 79 LEU A O 1
ATOM 651 N N . HIS B 1 1 ? 115.308 24.419 -48.701 1.00 91.08 -1 HIS B N 1
ATOM 652 C CA . HIS B 1 1 ? 115.710 25.366 -47.620 1.00 91.59 -1 HIS B CA 1
ATOM 653 C C . HIS B 1 1 ? 115.477 24.732 -46.241 1.00 90.44 -1 HIS B C 1
ATOM 654 O O . HIS B 1 1 ? 114.606 25.174 -45.498 1.00 91.29 -1 HIS B O 1
ATOM 661 N N . GLY B 1 2 ? 116.259 23.703 -45.904 1.00 88.66 0 GLY B N 1
ATOM 662 C CA . GLY B 1 2 ? 116.105 23.013 -44.624 1.00 84.41 0 GLY B CA 1
ATOM 663 C C . GLY B 1 2 ? 116.153 21.496 -44.793 1.00 81.97 0 GLY B C 1
ATOM 664 O O . GLY B 1 2 ? 117.210 20.943 -45.103 1.00 81.95 0 GLY B O 1
ATOM 665 N N . SER B 1 3 ? 115.024 20.815 -44.580 1.00 78.81 1 SER B N 1
ATOM 666 C CA . SER B 1 3 ? 114.962 19.357 -44.758 1.00 75.22 1 SER B CA 1
ATOM 667 C C . SER B 1 3 ? 113.548 18.760 -44.558 1.00 73.19 1 SER B C 1
ATOM 668 O O . SER B 1 3 ? 112.928 18.912 -43.499 1.00 73.72 1 SER B O 1
ATOM 671 N N . TYR B 1 4 ? 113.047 18.078 -45.587 1.00 69.03 2 TYR B N 1
ATOM 672 C CA . TYR B 1 4 ? 111.710 17.482 -45.559 1.00 64.40 2 TYR B CA 1
ATOM 673 C C . TYR B 1 4 ? 111.543 16.280 -44.634 1.00 61.01 2 TYR B C 1
ATOM 674 O O . TYR B 1 4 ? 112.383 15.377 -44.607 1.00 60.18 2 TYR B O 1
ATOM 683 N N . ILE B 1 5 ? 110.448 16.279 -43.876 1.00 56.26 3 ILE B N 1
ATOM 684 C CA . ILE B 1 5 ? 110.150 15.176 -42.972 1.00 51.71 3 ILE B CA 1
ATOM 685 C C . ILE B 1 5 ? 108.696 14.739 -43.130 1.00 49.52 3 ILE B C 1
ATOM 686 O O . ILE B 1 5 ? 107.809 15.557 -43.380 1.00 46.00 3 ILE B O 1
ATOM 691 N N . ASP B 1 6 ? 108.475 13.435 -42.996 1.00 48.37 4 ASP B N 1
ATOM 692 C CA . ASP B 1 6 ? 107.149 12.843 -43.081 1.00 46.95 4 ASP B CA 1
ATOM 693 C C . ASP B 1 6 ? 106.679 12.569 -41.670 1.00 46.32 4 ASP B C 1
ATOM 694 O O . ASP B 1 6 ? 107.271 11.758 -40.965 1.00 46.72 4 ASP B O 1
ATOM 699 N N . ILE B 1 7 ? 105.615 13.241 -41.255 1.00 45.05 5 ILE B N 1
ATOM 700 C CA . ILE B 1 7 ? 105.089 13.046 -39.915 1.00 43.28 5 ILE B CA 1
ATOM 701 C C . ILE B 1 7 ? 103.587 12.800 -39.965 1.00 43.21 5 ILE B C 1
ATOM 702 O O . ILE B 1 7 ? 102.976 12.812 -41.037 1.00 43.42 5 ILE B O 1
ATOM 707 N N . THR B 1 8 ? 103.000 12.571 -38.796 1.00 42.25 6 THR B N 1
ATOM 708 C CA . THR B 1 8 ? 101.567 12.324 -38.693 1.00 40.54 6 THR B CA 1
ATOM 709 C C . THR B 1 8 ? 100.978 13.310 -37.704 1.00 39.90 6 THR B C 1
ATOM 710 O O . THR B 1 8 ? 101.529 13.501 -36.625 1.00 41.69 6 THR B O 1
ATOM 714 N N . ILE B 1 9 ? 99.867 13.937 -38.066 1.00 38.53 7 ILE B N 1
ATOM 715 C CA . ILE B 1 9 ? 99.216 14.887 -37.175 1.00 37.57 7 ILE B CA 1
ATOM 716 C C . ILE B 1 9 ? 97.958 14.244 -36.607 1.00 38.21 7 ILE B C 1
ATOM 717 O O . ILE B 1 9 ? 97.138 13.720 -37.353 1.00 40.15 7 ILE B O 1
ATOM 722 N N . ASP B 1 10 ? 97.809 14.279 -35.288 1.00 38.80 8 ASP B N 1
ATOM 723 C CA . ASP B 1 10 ? 96.660 13.670 -34.625 1.00 38.69 8 ASP B CA 1
ATOM 724 C C . ASP B 1 10 ? 95.800 14.701 -33.895 1.00 37.37 8 ASP B C 1
ATOM 725 O O . ASP B 1 10 ? 96.237 15.307 -32.926 1.00 36.47 8 ASP B O 1
ATOM 730 N N . LEU B 1 11 ? 94.576 14.893 -34.378 1.00 37.55 9 LEU B N 1
ATOM 731 C CA . LEU B 1 11 ? 93.645 15.841 -33.778 1.00 40.27 9 LEU B CA 1
ATOM 732 C C . LEU B 1 11 ? 92.743 15.175 -32.743 1.00 42.16 9 LEU B C 1
ATOM 733 O O . LEU B 1 11 ? 91.539 15.437 -32.681 1.00 41.28 9 LEU B O 1
ATOM 738 N N . LYS B 1 12 ? 93.352 14.322 -31.925 1.00 44.25 10 LYS B N 1
ATOM 739 C CA . LYS B 1 12 ? 92.662 13.596 -30.867 1.00 45.72 10 LYS B CA 1
ATOM 740 C C . LYS B 1 12 ? 91.821 14.522 -29.991 1.00 45.28 10 LYS B C 1
ATOM 741 O O . LYS B 1 12 ? 90.669 14.230 -29.675 1.00 44.32 10 LYS B O 1
ATOM 747 N N . HIS B 1 13 ? 92.411 15.642 -29.603 1.00 44.45 11 HIS B N 1
ATOM 748 C CA . HIS B 1 13 ? 91.744 16.598 -28.747 1.00 44.17 11 HIS B CA 1
ATOM 749 C C . HIS B 1 13 ? 90.791 17.519 -29.464 1.00 45.32 11 HIS B C 1
ATOM 750 O O . HIS B 1 13 ? 90.443 18.563 -28.932 1.00 46.14 11 HIS B O 1
ATOM 757 N N . TYR B 1 14 ? 90.375 17.156 -30.674 1.00 45.79 12 TYR B N 1
ATOM 758 C CA . TYR B 1 14 ? 89.447 17.991 -31.428 1.00 45.17 12 TYR B CA 1
ATOM 759 C C . TYR B 1 14 ? 88.430 17.117 -32.141 1.00 47.00 12 TYR B C 1
ATOM 760 O O . TYR B 1 14 ? 87.725 16.364 -31.475 1.00 48.99 12 TYR B O 1
ATOM 769 N N . ASN B 1 15 ? 88.327 17.186 -33.467 1.00 47.63 13 ASN B N 1
ATOM 770 C CA . ASN B 1 15 ? 87.354 16.320 -34.144 1.00 48.25 13 ASN B CA 1
ATOM 771 C C . ASN B 1 15 ? 87.834 14.854 -34.196 1.00 47.97 13 ASN B C 1
ATOM 772 O O . ASN B 1 15 ? 87.128 13.969 -34.686 1.00 48.23 13 ASN B O 1
ATOM 777 N N . GLY B 1 16 ? 89.038 14.608 -33.687 1.00 47.01 14 GLY B N 1
ATOM 778 C CA . GLY B 1 16 ? 89.581 13.262 -33.662 1.00 45.90 14 GLY B CA 1
ATOM 779 C C . GLY B 1 16 ? 90.185 12.660 -34.925 1.00 45.47 14 GLY B C 1
ATOM 780 O O . GLY B 1 16 ? 90.491 11.467 -34.936 1.00 45.32 14 GLY B O 1
ATOM 781 N N . SER B 1 17 ? 90.373 13.449 -35.981 1.00 44.11 15 SER B N 1
ATOM 782 C CA . SER B 1 17 ? 90.936 12.913 -37.220 1.00 43.18 15 SER B CA 1
ATOM 783 C C . SER B 1 17 ? 92.467 12.778 -37.190 1.00 42.97 15 SER B C 1
ATOM 784 O O . SER B 1 17 ? 93.125 13.215 -36.243 1.00 43.43 15 SER B O 1
ATOM 787 N N . VAL B 1 18 ? 93.025 12.157 -38.225 1.00 40.99 16 VAL B N 1
ATOM 788 C CA . VAL B 1 18 ? 94.460 11.931 -38.307 1.00 39.94 16 VAL B CA 1
ATOM 789 C C . VAL B 1 18 ? 94.951 11.946 -39.750 1.00 40.61 16 VAL B C 1
ATOM 790 O O . VAL B 1 18 ? 94.466 11.185 -40.578 1.00 41.97 16 VAL B O 1
ATOM 794 N N . PHE B 1 19 ? 95.917 12.800 -40.060 1.00 39.15 17 PHE B N 1
ATOM 795 C CA . PHE B 1 19 ? 96.428 12.833 -41.416 1.00 39.14 17 PHE B CA 1
ATOM 796 C C . PHE B 1 19 ? 97.952 12.868 -41.433 1.00 39.65 17 PHE B C 1
ATOM 797 O O . PHE B 1 19 ? 98.583 13.172 -40.425 1.00 38.93 17 PHE B O 1
ATOM 805 N N . ASP B 1 20 ? 98.539 12.536 -42.578 1.00 39.96 18 ASP B N 1
ATOM 806 C CA . ASP B 1 20 ? 99.987 12.544 -42.717 1.00 41.15 18 ASP B CA 1
ATOM 807 C C . ASP B 1 20 ? 100.411 13.823 -43.407 1.00 42.45 18 ASP B C 1
ATOM 808 O O . ASP B 1 20 ? 99.684 14.351 -44.248 1.00 43.19 18 ASP B O 1
ATOM 813 N N . LEU B 1 21 ? 101.587 14.327 -43.049 1.00 43.62 19 LEU B N 1
ATOM 814 C CA . LEU B 1 21 ? 102.073 15.585 -43.614 1.00 45.12 19 LEU B CA 1
ATOM 815 C C . LEU B 1 21 ? 103.566 15.558 -43.903 1.00 45.77 19 LEU B C 1
ATOM 816 O O . LEU B 1 21 ? 104.330 14.939 -43.164 1.00 46.58 19 LEU B O 1
ATOM 821 N N . ARG B 1 22 ? 103.967 16.203 -45.000 1.00 45.88 20 ARG B N 1
ATOM 822 C CA . ARG B 1 22 ? 105.376 16.306 -45.372 1.00 45.85 20 ARG B CA 1
ATOM 823 C C . ARG B 1 22 ? 105.700 17.772 -45.549 1.00 45.63 20 ARG B C 1
ATOM 824 O O . ARG B 1 22 ? 105.156 18.425 -46.440 1.00 47.14 20 ARG B O 1
ATOM 832 N N . LEU B 1 23 ? 106.584 18.286 -44.704 1.00 44.84 21 LEU B N 1
ATOM 833 C CA . LEU B 1 23 ? 106.973 19.679 -44.777 1.00 45.55 21 LEU B CA 1
ATOM 834 C C . LEU B 1 23 ? 108.415 19.830 -44.356 1.00 48.69 21 LEU B C 1
ATOM 835 O O . LEU B 1 23 ? 109.033 18.891 -43.825 1.00 47.59 21 LEU B O 1
ATOM 840 N N . SER B 1 24 ? 108.951 21.023 -44.594 1.00 51.97 22 SER B N 1
ATOM 841 C CA . SER B 1 24 ? 110.331 21.316 -44.239 1.00 54.43 22 SER B CA 1
ATOM 842 C C . SER B 1 24 ? 110.444 21.517 -42.733 1.00 55.58 22 SER B C 1
ATOM 843 O O . SER B 1 24 ? 109.640 22.233 -42.125 1.00 55.38 22 SER B O 1
ATOM 846 N N . ASP B 1 25 ? 111.453 20.893 -42.134 1.00 56.24 23 ASP B N 1
ATOM 847 C CA . ASP B 1 25 ? 111.630 20.995 -40.699 1.00 56.66 23 ASP B CA 1
ATOM 848 C C . ASP B 1 25 ? 112.130 22.344 -40.201 1.00 57.71 23 ASP B C 1
ATOM 849 O O . ASP B 1 25 ? 112.370 22.506 -39.009 1.00 58.61 23 ASP B O 1
ATOM 854 N N . TYR B 1 26 ? 112.297 23.317 -41.087 1.00 59.39 24 TYR B N 1
ATOM 855 C CA . TYR B 1 26 ? 112.738 24.620 -40.608 1.00 62.90 24 TYR B CA 1
ATOM 856 C C . TYR B 1 26 ? 111.491 25.395 -40.178 1.00 61.79 24 TYR B C 1
ATOM 857 O O . TYR B 1 26 ? 111.563 26.546 -39.744 1.00 61.59 24 TYR B O 1
ATOM 866 N N . HIS B 1 27 ? 110.342 24.746 -40.305 1.00 59.81 25 HIS B N 1
ATOM 867 C CA . HIS B 1 27 ? 109.088 25.357 -39.915 1.00 58.55 25 HIS B CA 1
ATOM 868 C C . HIS B 1 27 ? 108.849 25.268 -38.409 1.00 59.36 25 HIS B C 1
ATOM 869 O O . HIS B 1 27 ? 109.305 24.335 -37.736 1.00 59.18 25 HIS B O 1
ATOM 876 N N . PRO B 1 28 ? 108.124 26.251 -37.856 1.00 59.39 26 PRO B N 1
ATOM 877 C CA . PRO B 1 28 ? 107.823 26.267 -36.424 1.00 58.44 26 PRO B CA 1
ATOM 878 C C . PRO B 1 28 ? 106.810 25.169 -36.150 1.00 58.52 26 PRO B C 1
ATOM 879 O O . PRO B 1 28 ? 105.893 24.969 -36.946 1.00 59.15 26 PRO B O 1
ATOM 883 N N . VAL B 1 29 ? 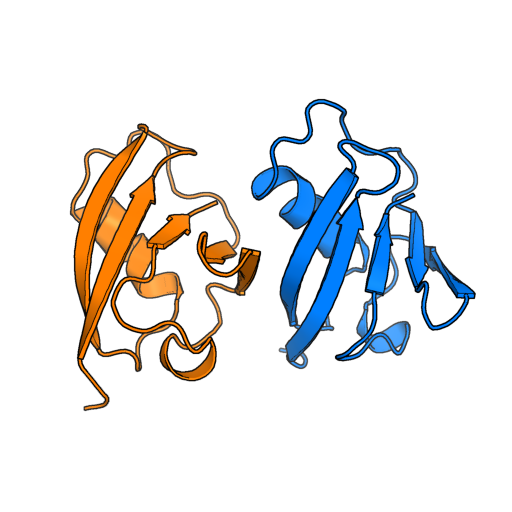106.972 24.460 -35.039 1.00 57.91 27 VAL B N 1
ATOM 884 C CA . VAL B 1 29 ? 106.033 23.405 -34.673 1.00 57.21 27 VAL B CA 1
ATOM 885 C C . VAL B 1 29 ? 104.612 23.890 -34.952 1.00 57.47 27 VAL B C 1
ATOM 886 O O . VAL B 1 29 ? 103.721 23.110 -35.308 1.00 57.69 27 VAL B O 1
ATOM 890 N N . LYS B 1 30 ? 104.422 25.196 -34.797 1.00 56.47 28 LYS B N 1
ATOM 891 C CA . LYS B 1 30 ? 103.142 25.842 -35.032 1.00 55.29 28 LYS B CA 1
ATOM 892 C C . LYS B 1 30 ? 102.568 25.617 -36.451 1.00 54.25 28 LYS B C 1
ATOM 893 O O . LYS B 1 30 ? 101.356 25.439 -36.610 1.00 53.73 28 LYS B O 1
ATOM 899 N N . LYS B 1 31 ? 103.423 25.616 -37.475 1.00 51.96 29 LYS B N 1
ATOM 900 C CA . LYS B 1 31 ? 102.945 25.419 -38.847 1.00 51.38 29 LYS B CA 1
ATOM 901 C C . LYS B 1 31 ? 102.005 24.222 -38.968 1.00 49.75 29 LYS B C 1
ATOM 902 O O . LYS B 1 31 ? 100.981 24.300 -39.651 1.00 50.09 29 LYS B O 1
ATOM 908 N N . VAL B 1 32 ? 102.364 23.116 -38.320 1.00 45.69 30 VAL B N 1
ATOM 909 C CA . VAL B 1 32 ? 101.545 21.917 -38.353 1.00 43.33 30 VAL B CA 1
ATOM 910 C C . VAL B 1 32 ? 100.092 22.253 -38.017 1.00 42.25 30 VAL B C 1
ATOM 911 O O . VAL B 1 32 ? 99.159 21.673 -38.570 1.00 39.69 30 VAL B O 1
ATOM 915 N N . ILE B 1 33 ? 99.903 23.204 -37.114 1.00 42.20 31 ILE B N 1
ATOM 916 C CA . ILE B 1 33 ? 98.564 23.589 -36.701 1.00 42.01 31 ILE B CA 1
ATOM 917 C C . ILE B 1 33 ? 97.801 24.401 -37.743 1.00 43.42 31 ILE B C 1
ATOM 918 O O . ILE B 1 33 ? 96.603 24.184 -37.929 1.00 43.36 31 ILE B O 1
ATOM 923 N N . ASP B 1 34 ? 98.474 25.337 -38.412 1.00 44.17 32 ASP B N 1
ATOM 924 C CA . ASP B 1 34 ? 97.808 26.136 -39.440 1.00 46.29 32 ASP B CA 1
ATOM 925 C C . ASP B 1 34 ? 97.328 25.175 -40.516 1.00 45.14 32 ASP B C 1
ATOM 926 O O . ASP B 1 34 ? 96.172 25.204 -40.926 1.00 43.61 32 ASP B O 1
ATOM 931 N N . ILE B 1 35 ? 98.242 24.317 -40.960 1.00 43.97 33 ILE B N 1
ATOM 932 C CA . ILE B 1 35 ? 97.944 23.334 -41.982 1.00 43.02 33 ILE B CA 1
ATOM 933 C C . ILE B 1 35 ? 96.803 22.443 -41.531 1.00 44.33 33 ILE B C 1
ATOM 934 O O . ILE B 1 35 ? 95.865 22.190 -42.285 1.00 44.34 33 ILE B O 1
ATOM 939 N N . ALA B 1 36 ? 96.879 21.973 -40.295 1.00 44.73 34 ALA B N 1
ATOM 940 C CA . ALA B 1 36 ? 95.844 21.111 -39.762 1.00 46.23 34 ALA B CA 1
ATOM 941 C C . ALA B 1 36 ? 94.461 21.718 -39.948 1.00 48.06 34 ALA B C 1
ATOM 942 O O . ALA B 1 36 ? 93.533 21.049 -40.407 1.00 47.90 34 ALA B O 1
ATOM 944 N N . TRP B 1 37 ? 94.319 22.992 -39.595 1.00 50.75 35 TRP B N 1
ATOM 945 C CA . TRP B 1 37 ? 93.023 23.653 -39.710 1.00 52.32 35 TRP B CA 1
ATOM 946 C C . TRP B 1 37 ? 92.565 23.884 -41.146 1.00 52.76 35 TRP B C 1
ATOM 947 O O . TRP B 1 37 ? 91.374 23.803 -41.427 1.00 52.96 35 TRP B O 1
ATOM 958 N N . GLN B 1 38 ? 93.504 24.147 -42.052 1.00 54.29 36 GLN B N 1
ATOM 959 C CA . GLN B 1 38 ? 93.172 24.353 -43.461 1.00 55.08 36 GLN B CA 1
ATOM 960 C C . GLN B 1 38 ? 92.682 23.026 -44.040 1.00 55.11 36 GLN B C 1
ATOM 961 O O . GLN B 1 38 ? 91.625 22.953 -44.658 1.00 54.26 36 GLN B O 1
ATOM 967 N N . ALA B 1 39 ? 93.457 21.973 -43.810 1.00 56.87 37 ALA B N 1
ATOM 968 C CA . ALA B 1 39 ? 93.159 20.639 -44.329 1.00 58.38 37 ALA B CA 1
ATOM 969 C C . ALA B 1 39 ? 91.937 19.916 -43.790 1.00 59.64 37 ALA B C 1
ATOM 970 O O . ALA B 1 39 ? 91.207 19.293 -44.554 1.00 60.43 37 ALA B O 1
ATOM 972 N N . GLN B 1 40 ? 91.716 19.982 -42.484 1.00 62.46 38 GLN B N 1
ATOM 973 C CA . GLN B 1 40 ? 90.581 19.288 -41.886 1.00 65.58 38 GLN B CA 1
ATOM 974 C C . GLN B 1 40 ? 89.363 20.159 -41.567 1.00 67.75 38 GLN B C 1
ATOM 975 O O . GLN B 1 40 ? 89.427 21.391 -41.570 1.00 67.57 38 GLN B O 1
ATOM 981 N N . SER B 1 41 ? 88.245 19.497 -41.298 1.00 70.74 39 SER B N 1
ATOM 982 C CA . SER B 1 41 ? 86.997 20.184 -40.977 1.00 74.22 39 SER B CA 1
ATOM 983 C C . SER B 1 41 ? 86.943 20.458 -39.484 1.00 75.89 39 SER B C 1
ATOM 984 O O . SER B 1 41 ? 86.058 19.965 -38.771 1.00 77.40 39 SER B O 1
ATOM 987 N N . VAL B 1 42 ? 87.888 21.254 -39.008 1.00 75.72 40 VAL B N 1
ATOM 988 C CA . VAL B 1 42 ? 87.914 21.534 -37.598 1.00 75.65 40 VAL B CA 1
ATOM 989 C C . VAL B 1 42 ? 86.840 22.516 -37.190 1.00 75.65 40 VAL B C 1
ATOM 990 O O . VAL B 1 42 ? 86.870 23.689 -37.563 1.00 74.26 40 VAL B O 1
ATOM 994 N N . SER B 1 43 ? 85.896 22.003 -36.410 1.00 75.95 41 SER B N 1
ATOM 995 C CA . SER B 1 43 ? 84.781 22.779 -35.889 1.00 75.63 41 SER B CA 1
ATOM 996 C C . SER B 1 43 ? 85.315 23.940 -35.045 1.00 74.34 41 SER B C 1
ATOM 997 O O . SER B 1 43 ? 85.514 25.043 -35.550 1.00 73.96 41 SER B O 1
ATOM 1000 N N . MET B 1 44 ? 85.559 23.681 -33.763 1.00 73.33 42 MET B N 1
ATOM 1001 C CA . MET B 1 44 ? 86.077 24.701 -32.849 1.00 72.84 42 MET B CA 1
ATOM 1002 C C . MET B 1 44 ? 87.422 25.229 -33.316 1.00 70.21 42 MET B C 1
ATOM 1003 O O . MET B 1 44 ? 88.096 24.603 -34.124 1.00 70.78 42 MET B O 1
ATOM 1008 N N . PRO B 1 45 ? 87.828 26.397 -32.815 1.00 68.07 43 PRO B N 1
ATOM 1009 C CA . PRO B 1 45 ? 89.117 26.964 -33.215 1.00 67.62 43 PRO B CA 1
ATOM 1010 C C . PRO B 1 45 ? 90.247 26.266 -32.442 1.00 66.96 43 PRO B C 1
ATOM 1011 O O . PRO B 1 45 ? 89.988 25.527 -31.497 1.00 67.71 43 PRO B O 1
ATOM 1015 N N . PRO B 1 46 ? 91.510 26.484 -32.837 1.00 65.69 44 PRO B N 1
ATOM 1016 C CA . PRO B 1 46 ? 92.651 25.861 -32.161 1.00 65.28 44 PRO B CA 1
ATOM 1017 C C . PRO B 1 46 ? 92.968 26.474 -30.810 1.00 65.47 44 PRO B C 1
ATOM 1018 O O . PRO B 1 46 ? 93.046 27.685 -30.672 1.00 65.21 44 PRO B O 1
ATOM 1022 N N . ARG B 1 47 ? 93.166 25.617 -29.820 1.00 67.57 45 ARG B N 1
ATOM 1023 C CA . ARG B 1 47 ? 93.468 26.045 -28.460 1.0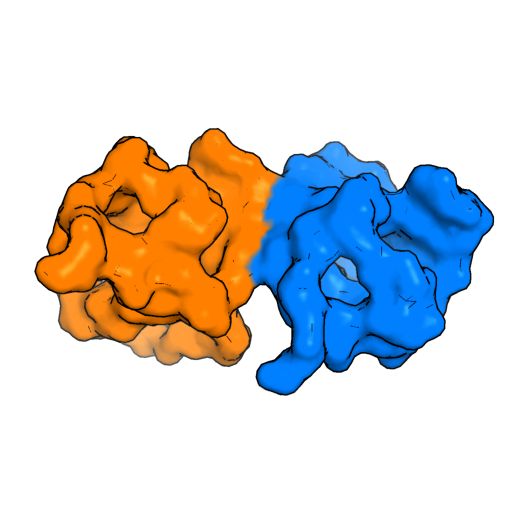0 69.54 45 ARG B CA 1
ATOM 1024 C C . ARG B 1 47 ? 94.561 27.114 -28.446 1.00 70.30 45 ARG B C 1
ATOM 1025 O O . ARG B 1 47 ? 95.523 27.051 -29.218 1.00 69.85 45 ARG B O 1
ATOM 1033 N N . GLU B 1 48 ? 94.404 28.098 -27.566 1.00 71.48 46 GLU B N 1
ATOM 1034 C CA . GLU B 1 48 ? 95.371 29.190 -27.443 1.00 72.36 46 GLU B CA 1
ATOM 1035 C C . GLU B 1 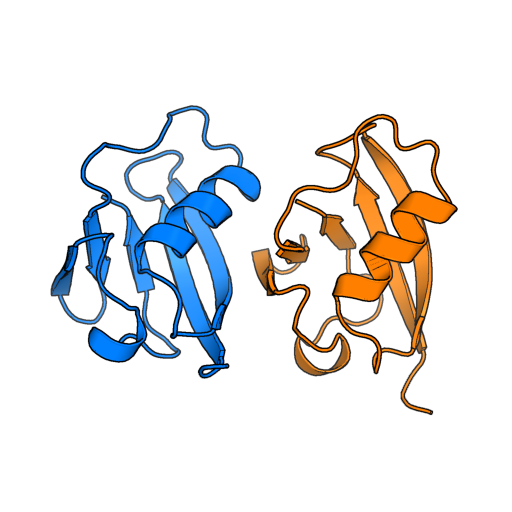48 ? 96.717 28.655 -26.971 1.00 71.53 46 GLU B C 1
ATOM 1036 O O . GLU B 1 48 ? 96.769 27.736 -26.164 1.00 71.15 46 GLU B O 1
ATOM 1042 N N . GLY B 1 49 ? 97.805 29.240 -27.461 1.00 71.33 47 GLY B N 1
ATOM 1043 C CA . GLY B 1 49 ? 99.116 28.751 -27.079 1.00 70.79 47 GLY B CA 1
ATOM 1044 C C . GLY B 1 49 ? 99.229 27.443 -27.828 1.00 70.45 47 GLY B C 1
ATOM 1045 O O . GLY B 1 49 ? 98.611 26.457 -27.444 1.00 72.93 47 GLY B O 1
ATOM 1046 N N . HIS B 1 50 ? 99.999 27.435 -28.907 1.00 68.68 48 HIS B N 1
ATOM 1047 C CA . HIS B 1 50 ? 100.151 26.253 -29.751 1.00 65.41 48 HIS B CA 1
ATOM 1048 C C . HIS B 1 50 ? 101.078 25.201 -29.181 1.00 62.94 48 HIS B C 1
ATOM 1049 O O . HIS B 1 50 ? 102.200 25.042 -29.645 1.00 64.02 48 HIS B O 1
ATOM 1056 N N . TRP B 1 51 ? 100.610 24.477 -28.177 1.00 59.16 49 TRP B N 1
ATOM 1057 C CA . TRP B 1 51 ? 101.420 23.440 -27.575 1.00 54.78 49 TRP B CA 1
ATOM 1058 C C . TRP B 1 51 ? 101.219 22.152 -28.336 1.00 53.12 49 TRP B C 1
ATOM 1059 O O . TRP B 1 51 ? 100.134 21.884 -28.850 1.00 53.84 49 TRP B O 1
ATOM 1070 N N . ILE B 1 52 ? 102.268 21.350 -28.408 1.00 50.52 50 ILE B N 1
ATOM 1071 C CA . ILE B 1 52 ? 102.189 20.088 -29.119 1.00 48.21 50 ILE B CA 1
ATOM 1072 C C . ILE B 1 52 ? 102.921 18.974 -28.404 1.00 45.85 50 ILE B C 1
ATOM 1073 O O . ILE B 1 52 ? 103.962 19.187 -27.788 1.00 45.90 50 ILE B O 1
ATOM 1078 N N . ARG B 1 53 ? 102.355 17.780 -28.496 1.00 43.06 51 ARG B N 1
ATOM 1079 C CA . ARG B 1 53 ? 102.929 16.606 -27.878 1.00 41.08 51 ARG B CA 1
ATOM 1080 C C . ARG B 1 53 ? 103.450 15.647 -28.931 1.00 40.87 51 ARG B C 1
ATOM 1081 O O . ARG B 1 53 ? 102.717 15.252 -29.836 1.00 41.98 51 ARG B O 1
ATOM 1089 N N . VAL B 1 54 ? 104.723 15.291 -28.852 1.00 39.32 52 VAL B N 1
ATOM 1090 C CA . VAL B 1 54 ? 105.231 14.332 -29.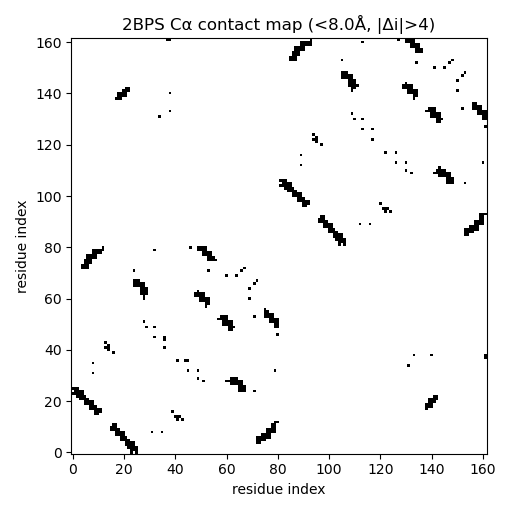812 1.00 38.73 52 VAL B CA 1
ATOM 1091 C C . VAL B 1 54 ? 105.024 13.016 -29.106 1.00 38.63 52 VAL B C 1
ATOM 1092 O O . VAL B 1 54 ? 105.812 12.619 -28.258 1.00 39.38 52 VAL B O 1
ATOM 1096 N N . VAL B 1 55 ? 103.928 12.362 -29.449 1.00 37.96 53 VAL B N 1
ATOM 1097 C CA . VAL B 1 55 ? 103.543 11.109 -28.829 1.00 38.86 53 VAL B CA 1
ATOM 1098 C C . VAL B 1 55 ? 104.661 10.108 -28.577 1.00 38.90 53 VAL B C 1
ATOM 1099 O O . VAL B 1 55 ? 104.993 9.814 -27.430 1.00 36.27 53 VAL B O 1
ATOM 1103 N N . ASN B 1 56 ? 105.237 9.589 -29.652 1.00 41.53 54 ASN B N 1
ATOM 1104 C CA . ASN B 1 56 ? 106.294 8.588 -29.544 1.00 44.41 54 ASN B CA 1
ATOM 1105 C C . ASN B 1 56 ? 107.554 9.000 -28.778 1.00 44.89 54 ASN B C 1
ATOM 1106 O O . ASN B 1 56 ? 108.521 8.248 -28.716 1.00 45.27 54 ASN B O 1
ATOM 1111 N N . LYS B 1 57 ? 107.550 10.190 -28.196 1.00 46.03 55 LYS B N 1
ATOM 1112 C CA . LYS B 1 57 ? 108.703 10.646 -27.430 1.00 46.21 55 LYS B CA 1
ATOM 1113 C C . LYS B 1 57 ? 108.277 11.176 -26.058 1.00 46.98 55 LYS B C 1
ATOM 1114 O O . LYS B 1 57 ? 109.111 11.615 -25.269 1.00 47.33 55 LYS B O 1
ATOM 1120 N N . ASP B 1 58 ? 106.978 11.126 -25.772 1.00 47.46 56 ASP B N 1
ATOM 1121 C CA . ASP B 1 58 ? 106.475 11.621 -24.504 1.00 47.85 56 ASP B CA 1
ATOM 1122 C C . ASP B 1 58 ? 107.068 12.982 -24.193 1.00 47.11 56 ASP B C 1
ATOM 1123 O O . ASP B 1 58 ? 107.574 13.217 -23.096 1.00 47.24 56 ASP B O 1
ATOM 1128 N N . LYS B 1 59 ? 107.024 13.879 -25.166 1.00 45.12 57 LYS B N 1
ATOM 1129 C CA . LYS B 1 59 ? 107.555 15.205 -24.947 1.00 43.38 57 LYS B CA 1
ATOM 1130 C C . LYS B 1 59 ? 106.691 16.258 -25.620 1.00 42.76 57 LYS B C 1
ATOM 1131 O O . LYS B 1 59 ? 106.123 16.034 -26.696 1.00 42.36 57 LYS B O 1
ATOM 1137 N N . VAL B 1 60 ? 106.595 17.408 -24.967 1.00 41.34 58 VAL B N 1
ATOM 1138 C CA . VAL B 1 60 ? 105.797 18.518 -25.465 1.00 41.20 58 VAL B CA 1
ATOM 1139 C C . VAL B 1 60 ? 106.693 19.706 -25.819 1.00 42.64 58 VAL B C 1
ATOM 1140 O O . VAL B 1 60 ? 107.629 20.031 -25.084 1.00 43.45 58 VAL B O 1
ATOM 1144 N N . PHE B 1 61 ? 106.411 20.345 -26.950 1.00 42.46 59 PHE B N 1
ATOM 1145 C CA . PHE B 1 61 ? 107.197 21.492 -27.379 1.00 44.13 59 PHE B CA 1
ATOM 1146 C C . PHE B 1 61 ? 106.265 22.669 -27.635 1.00 46.26 59 PHE B C 1
ATOM 1147 O O . PHE B 1 61 ? 105.080 22.467 -27.910 1.00 44.29 59 PHE B O 1
ATOM 1155 N N . SER B 1 62 ? 106.794 23.891 -27.533 1.00 49.39 60 SER B N 1
ATOM 1156 C CA . SER B 1 62 ? 105.990 25.090 -27.783 1.00 54.79 60 SER B CA 1
ATOM 1157 C C . SER B 1 62 ? 105.828 25.222 -29.286 1.00 57.91 60 SER B C 1
ATOM 1158 O O . SER B 1 62 ? 106.683 24.747 -30.038 1.00 59.01 60 SER B O 1
ATOM 1161 N N . GLY B 1 63 ? 104.742 25.857 -29.730 1.00 59.80 61 GLY B N 1
ATOM 1162 C CA . GLY B 1 63 ? 104.541 26.050 -31.161 1.00 61.78 61 GLY B CA 1
ATOM 1163 C C . GLY B 1 63 ? 105.580 27.062 -31.611 1.00 63.24 61 GLY B C 1
ATOM 1164 O O . GLY B 1 63 ? 105.904 27.198 -32.797 1.00 62.16 61 GLY B O 1
ATOM 1165 N N . GLU B 1 64 ? 106.095 27.769 -30.606 1.00 64.96 62 GLU B N 1
ATOM 1166 C CA . GLU B 1 64 ? 107.117 28.792 -30.751 1.00 65.13 62 GLU B CA 1
ATOM 1167 C C . GLU B 1 64 ? 108.329 28.137 -31.468 1.00 64.76 62 GLU B C 1
ATOM 1168 O O . GLU B 1 64 ? 108.835 28.657 -32.461 1.00 63.33 62 GLU B O 1
ATOM 1174 N N . CYS B 1 65 ? 108.749 26.972 -30.970 1.00 64.72 63 CYS B N 1
ATOM 1175 C CA . CYS B 1 65 ? 109.905 26.218 -31.477 1.00 64.18 63 CYS B CA 1
ATOM 1176 C C . CYS B 1 65 ? 110.025 25.958 -32.957 1.00 64.01 63 CYS B C 1
ATOM 1177 O O . CYS B 1 65 ? 109.161 26.331 -33.738 1.00 65.21 63 CYS B O 1
ATOM 1180 N N . LYS B 1 66 ? 111.118 25.281 -33.310 1.00 63.87 64 LYS B N 1
ATOM 1181 C CA . LYS B 1 66 ? 111.448 24.922 -34.687 1.00 62.79 64 LYS B CA 1
ATOM 1182 C C . LYS B 1 66 ? 111.584 23.422 -34.825 1.00 61.33 64 LYS B C 1
ATOM 1183 O O . LYS B 1 66 ? 112.476 22.831 -34.235 1.00 61.13 64 LYS B O 1
ATOM 1189 N N . LEU B 1 67 ? 110.712 22.811 -35.617 1.00 59.93 65 LEU B N 1
ATOM 1190 C CA . LEU B 1 67 ? 110.749 21.369 -35.805 1.00 58.23 65 LEU B CA 1
ATOM 1191 C C . LEU B 1 67 ? 112.138 20.789 -35.655 1.00 57.05 65 LEU B C 1
ATOM 1192 O O . LEU B 1 67 ? 112.419 20.122 -34.672 1.00 57.14 65 LEU B O 1
ATOM 1197 N N . SER B 1 68 ? 113.004 21.064 -36.624 1.00 57.27 66 SER B N 1
ATOM 1198 C CA . SER B 1 68 ? 114.384 20.560 -36.624 1.00 58.68 66 SER B CA 1
ATOM 1199 C C . SER B 1 68 ? 115.048 20.445 -35.242 1.00 58.84 66 SER B C 1
ATOM 1200 O O . SER B 1 68 ? 115.714 19.455 -34.952 1.00 58.65 66 SER B O 1
ATOM 1203 N N . ASP B 1 69 ? 114.856 21.447 -34.390 1.00 59.46 67 ASP B N 1
ATOM 1204 C CA . ASP B 1 69 ? 115.450 21.445 -33.055 1.00 59.26 67 ASP B CA 1
ATOM 1205 C C . ASP B 1 69 ? 114.790 20.434 -32.114 1.00 58.40 67 ASP B C 1
ATOM 1206 O O . ASP B 1 69 ? 115.470 19.760 -31.337 1.00 59.77 67 ASP B O 1
ATOM 1211 N N . CYS B 1 70 ? 113.468 20.319 -32.190 1.00 56.20 68 CYS B N 1
ATOM 1212 C CA . CYS B 1 70 ? 112.736 19.387 -31.336 1.00 54.14 68 CYS B CA 1
ATOM 1213 C C . CYS B 1 70 ? 113.095 17.948 -31.660 1.00 53.48 68 CYS B C 1
ATOM 1214 O O . CYS B 1 70 ? 112.543 17.004 -31.087 1.00 51.34 68 CYS B O 1
ATOM 1217 N N . GLY B 1 71 ? 114.033 17.796 -32.586 1.00 53.88 69 GLY B N 1
ATOM 1218 C CA . GLY B 1 71 ? 114.467 16.477 -32.987 1.00 56.67 69 GLY B CA 1
ATOM 1219 C C . GLY B 1 71 ? 113.348 15.655 -33.590 1.00 57.58 69 GLY B C 1
ATOM 1220 O O . GLY B 1 71 ? 113.476 14.439 -33.735 1.00 57.83 69 GLY B O 1
ATOM 1221 N N . ILE B 1 72 ? 112.247 16.309 -33.944 1.00 58.17 70 ILE B N 1
ATOM 1222 C CA . ILE B 1 72 ? 111.125 15.592 -34.528 1.00 58.92 70 ILE B CA 1
ATOM 1223 C C . ILE B 1 72 ? 111.390 15.352 -35.998 1.00 58.87 70 ILE B C 1
ATOM 1224 O O . ILE B 1 72 ? 111.501 16.290 -36.779 1.00 58.65 70 ILE B O 1
ATOM 1229 N N . THR B 1 73 ? 111.515 14.079 -36.350 1.00 58.32 71 THR B N 1
ATOM 1230 C CA . THR B 1 73 ? 111.789 13.664 -37.715 1.00 58.65 71 THR B CA 1
ATOM 1231 C C . THR B 1 73 ? 110.638 12.870 -38.296 1.00 58.09 71 THR B C 1
ATOM 1232 O O . THR B 1 73 ? 109.475 13.108 -37.974 1.00 61.02 71 THR B O 1
ATOM 1236 N N . ASN B 1 74 ? 110.978 11.907 -39.145 1.00 55.14 72 ASN B N 1
ATOM 1237 C CA . ASN B 1 74 ? 109.984 11.070 -39.784 1.00 51.58 72 ASN B CA 1
ATOM 1238 C C . ASN B 1 74 ? 109.471 10.013 -38.833 1.00 48.55 72 ASN B C 1
ATOM 1239 O O . ASN B 1 74 ? 110.167 9.612 -37.908 1.00 47.52 72 ASN B O 1
ATOM 1244 N N . GLY B 1 75 ? 108.238 9.580 -39.071 1.00 46.45 73 GLY B N 1
ATOM 1245 C CA . GLY B 1 75 ? 107.619 8.580 -38.228 1.00 44.26 73 GLY B CA 1
ATOM 1246 C C . GLY B 1 75 ? 106.958 9.224 -37.027 1.00 43.40 73 GLY B C 1
ATOM 1247 O O . GLY B 1 75 ? 105.977 8.704 -36.495 1.00 43.11 73 GLY B O 1
ATOM 1248 N N . ASP B 1 76 ? 107.494 10.364 -36.601 1.00 42.43 74 ASP B N 1
ATOM 1249 C CA . ASP B 1 76 ? 106.961 11.079 -35.449 1.00 41.32 74 ASP B CA 1
ATOM 1250 C C . ASP B 1 76 ? 105.484 11.392 -35.559 1.00 40.81 74 ASP B C 1
ATOM 1251 O O . ASP B 1 76 ? 104.968 11.708 -36.631 1.00 41.47 74 ASP B O 1
ATOM 1256 N N . ARG B 1 77 ? 104.795 11.297 -34.436 1.00 39.98 75 ARG B N 1
ATOM 1257 C CA . ARG B 1 77 ? 103.371 11.569 -34.426 1.00 41.43 75 ARG B CA 1
ATOM 1258 C C . ARG B 1 77 ? 103.096 12.758 -33.511 1.00 42.59 75 ARG B C 1
ATOM 1259 O O . ARG B 1 77 ? 103.337 12.686 -32.302 1.00 45.22 75 ARG B O 1
ATOM 1267 N N . LEU B 1 78 ? 102.598 13.850 -34.084 1.00 41.41 76 LEU B N 1
ATOM 1268 C CA . LEU B 1 78 ? 102.309 15.044 -33.303 1.00 40.58 76 LEU B CA 1
ATOM 1269 C C . LEU B 1 78 ? 100.828 15.167 -32.939 1.00 40.46 76 LEU B C 1
ATOM 1270 O O . LEU B 1 78 ? 99.946 15.160 -33.797 1.00 39.24 76 LEU B O 1
ATOM 1275 N N . GLU B 1 79 ? 100.585 15.275 -31.641 1.00 40.07 77 GLU B N 1
ATOM 1276 C CA . GLU B 1 79 ? 99.257 15.415 -31.079 1.00 40.56 77 GLU B CA 1
ATOM 1277 C C . GLU B 1 79 ? 99.117 16.906 -30.787 1.00 41.71 77 GLU B C 1
ATOM 1278 O O . GLU B 1 79 ? 99.884 17.450 -30.000 1.00 43.40 77 GLU B O 1
ATOM 1284 N N . ILE B 1 80 ? 98.183 17.591 -31.431 1.00 42.60 78 ILE B N 1
ATOM 1285 C CA . ILE B 1 80 ? 98.017 19.018 -31.138 1.00 43.70 78 ILE B CA 1
ATOM 1286 C C . ILE B 1 80 ? 97.130 19.113 -29.904 1.00 44.44 78 ILE B C 1
ATOM 1287 O O . ILE B 1 80 ? 96.058 18.496 -29.852 1.00 45.49 78 ILE B O 1
ATOM 1292 N N . LEU B 1 81 ? 97.577 19.866 -28.905 1.00 44.55 79 LEU B N 1
ATOM 1293 C CA . LEU B 1 81 ? 96.801 19.982 -27.677 1.00 45.25 79 LEU B CA 1
ATOM 1294 C C . LEU B 1 81 ? 95.665 20.967 -27.855 1.00 46.09 79 LEU B C 1
ATOM 1295 O O . LEU B 1 81 ? 95.818 21.868 -28.710 1.00 46.78 79 LEU B O 1
#

Secondary structure (DSSP, 8-state):
---EEEEEEE-TTTT--EEEEEEETTSBTTHHHHHHHHHS---S-PPTT-EEEEGGGTEEEETTSBTGGGT--TT-EEEE-/---EEEEEEE-TTTT--EEEEEEETTSBTTHHHHHHHHHS---SPPPSS--EEEGGGTEEE-TTSBGGGGT--TT-EEEE-

InterPro domains:
  IPR014921 EsaB [PIRSF037793] (1-79)
  IPR024962 YukD-like [PF08817] (2-78)
  IPR029071 Ubiquitin-like domain superfamily [SSF54236] (5-78)

Sequence (162 aa):
HGSYIDITIDLKHYNGSVFDLRLSDYHPVKKVIDIAWQAQSVSMPPREGHWIRVVNKDKVFSGECKLSDCGITNGDRLEILHGSYIDITIDLKHYNGSVFDLRLSDYHPVKKVIDIAWQAQSVSMPPREGHWIRVVNKDKVFSGECKLSDCGITNGDRLEIL

Radius of gyration: 15.95 Å; Cα contacts (8 Å, |Δi|>4): 344; chains: 2; bounding box: 33×28×45 Å